Protein AF-A0A6N2END4-F1 (afdb_monomer)

Sequence (71 aa):
MRILFDQGTPFPLRRALNDHVVATAYELGWSTVTNGDLIRLAEQEGYELLITTDTNLRYQQNLQSRSIAIL

Foldseek 3Di:
DEEEEEPPDPPVCVVVVVVYHYDYCVNVVNNVPDPAVVLVVCVVVPNQEYEYPPPCSVVVDPPPPGNHHYD

Radius of gyration: 11.26 Å; Cα contacts (8 Å, |Δi|>4): 97; chains: 1; bounding box: 24×28×26 Å

Mean predicted aligned error: 2.49 Å

Secondary structure (DSSP, 8-state):
-EEEE-SSS-GGGGGG-TTSEEEETTTTT-TTS-HHHHHHHHHHTT--EEE-S-TTHHHHS--TT-SSEE-

pLDDT: mean 94.77, std 2.66, range [88.25, 98.31]

Structure (mmCIF, N/CA/C/O backbone):
data_AF-A0A6N2END4-F1
#
_entry.id   AF-A0A6N2END4-F1
#
loop_
_atom_site.group_PDB
_atom_site.id
_atom_site.type_symbol
_atom_site.label_atom_id
_atom_site.label_alt_id
_atom_site.label_comp_id
_atom_site.label_asym_id
_atom_site.label_entity_id
_atom_site.label_seq_id
_atom_site.pdbx_PDB_ins_code
_atom_site.Cartn_x
_atom_site.Cartn_y
_atom_site.Cartn_z
_atom_site.occupancy
_atom_site.B_iso_or_equiv
_atom_site.auth_seq_id
_atom_site.auth_comp_id
_atom_site.auth_asym_id
_atom_site.auth_atom_id
_atom_site.pdbx_PDB_model_num
ATOM 1 N N . MET A 1 1 ? -4.382 -12.247 -5.329 1.00 95.12 1 MET A N 1
ATOM 2 C CA . MET A 1 1 ? -4.916 -11.077 -4.588 1.00 95.12 1 MET A CA 1
ATOM 3 C C . MET A 1 1 ? -4.459 -9.790 -5.255 1.00 95.12 1 MET A C 1
ATOM 5 O O . MET A 1 1 ? -3.429 -9.822 -5.930 1.00 95.12 1 MET A O 1
ATOM 9 N N . ARG A 1 2 ? -5.184 -8.683 -5.063 1.00 97.94 2 ARG A N 1
ATOM 10 C CA . ARG A 1 2 ? -4.761 -7.339 -5.496 1.00 97.94 2 ARG A CA 1
ATOM 11 C C . ARG A 1 2 ? -3.993 -6.640 -4.376 1.00 97.94 2 ARG A C 1
ATOM 13 O O . ARG A 1 2 ? -4.536 -6.430 -3.294 1.00 97.94 2 ARG A O 1
ATOM 20 N N . ILE A 1 3 ? -2.739 -6.292 -4.643 1.00 98.25 3 ILE A N 1
ATOM 21 C CA . ILE A 1 3 ? -1.811 -5.692 -3.681 1.00 98.25 3 ILE A CA 1
ATOM 22 C C . ILE A 1 3 ? -1.437 -4.291 -4.161 1.00 98.25 3 ILE A C 1
ATOM 24 O O . ILE A 1 3 ? -1.035 -4.107 -5.312 1.00 98.25 3 ILE A O 1
ATOM 28 N N . LEU A 1 4 ? -1.559 -3.317 -3.268 1.00 98.00 4 LEU A N 1
ATOM 29 C CA . LEU A 1 4 ? -1.124 -1.948 -3.484 1.00 98.00 4 LEU A CA 1
ATOM 30 C C . LEU A 1 4 ? 0.189 -1.706 -2.744 1.00 98.00 4 LEU A C 1
ATOM 32 O O . LEU A 1 4 ? 0.302 -1.994 -1.557 1.00 98.00 4 LEU A O 1
ATOM 36 N N . PHE A 1 5 ? 1.174 -1.160 -3.441 1.00 97.56 5 PHE A N 1
ATOM 37 C CA . PHE A 1 5 ? 2.384 -0.610 -2.840 1.00 97.56 5 PHE A CA 1
ATOM 38 C C . PHE A 1 5 ? 2.192 0.890 -2.633 1.00 97.56 5 PHE A C 1
ATOM 40 O O . PHE A 1 5 ? 1.773 1.597 -3.558 1.00 97.56 5 PHE A O 1
ATOM 47 N N . ASP A 1 6 ? 2.518 1.385 -1.442 1.00 95.38 6 ASP A N 1
ATOM 48 C CA . ASP A 1 6 ? 2.644 2.825 -1.222 1.00 95.38 6 ASP A CA 1
ATOM 49 C C . ASP A 1 6 ? 3.814 3.425 -2.037 1.00 95.38 6 ASP A C 1
ATOM 51 O O . ASP A 1 6 ? 4.507 2.742 -2.794 1.00 95.38 6 ASP A O 1
ATOM 55 N N . GLN A 1 7 ? 4.047 4.731 -1.891 1.00 91.69 7 GLN A N 1
ATOM 56 C CA . GLN A 1 7 ? 5.140 5.415 -2.596 1.00 91.69 7 GLN A CA 1
ATOM 57 C C . GLN A 1 7 ? 6.540 5.008 -2.109 1.00 91.69 7 GLN A C 1
ATOM 59 O O . GLN A 1 7 ? 7.502 5.118 -2.865 1.00 91.69 7 GLN A O 1
ATOM 64 N N . GLY A 1 8 ? 6.672 4.593 -0.847 1.00 91.44 8 GLY A N 1
ATOM 65 C CA . GLY A 1 8 ? 7.961 4.257 -0.241 1.00 91.44 8 GLY A CA 1
ATOM 66 C C . GLY A 1 8 ? 8.379 2.801 -0.454 1.00 91.44 8 GLY A C 1
ATOM 67 O O . GLY A 1 8 ? 9.549 2.464 -0.272 1.00 91.44 8 GLY A O 1
ATOM 68 N N . THR A 1 9 ? 7.450 1.932 -0.858 1.00 94.25 9 THR A N 1
ATOM 69 C CA . THR A 1 9 ? 7.687 0.497 -1.003 1.00 94.25 9 THR A CA 1
ATOM 70 C C . THR A 1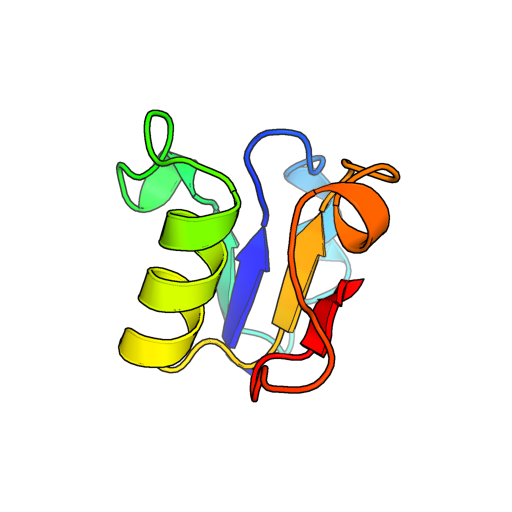 9 ? 8.601 0.221 -2.198 1.00 94.25 9 THR A C 1
ATOM 72 O O . THR A 1 9 ? 8.280 0.595 -3.331 1.00 94.25 9 THR A O 1
ATOM 75 N N . PRO A 1 10 ? 9.736 -0.480 -2.000 1.00 93.75 10 PRO A N 1
ATOM 76 C CA . PRO A 1 10 ? 10.653 -0.793 -3.086 1.00 93.75 10 PRO A CA 1
ATOM 77 C C . PRO A 1 10 ? 9.976 -1.605 -4.193 1.00 93.75 10 PRO A C 1
ATOM 79 O O . PRO A 1 10 ? 9.652 -2.780 -4.021 1.00 93.75 10 PRO A O 1
ATOM 82 N N . PHE A 1 11 ? 9.847 -1.008 -5.377 1.00 90.38 11 PHE A N 1
ATOM 83 C CA . PHE A 1 11 ? 9.232 -1.644 -6.544 1.00 90.38 11 PHE A CA 1
ATOM 84 C C . PHE A 1 11 ? 9.754 -3.059 -6.874 1.00 90.38 11 PHE A C 1
ATOM 86 O O . PHE A 1 11 ? 8.942 -3.916 -7.233 1.00 90.38 11 PHE A O 1
ATOM 93 N N . PRO A 1 12 ? 11.061 -3.385 -6.726 1.00 94.56 12 PRO A N 1
ATOM 94 C CA . PRO A 1 12 ? 11.551 -4.741 -6.977 1.00 94.56 12 PRO A CA 1
ATOM 95 C C . PRO A 1 12 ? 10.905 -5.832 -6.110 1.00 94.56 12 PRO A C 1
ATOM 97 O O . PRO A 1 12 ? 10.909 -6.987 -6.534 1.00 94.56 12 PRO A O 1
ATOM 100 N N . LEU A 1 13 ? 10.315 -5.490 -4.955 1.00 93.44 13 LEU A N 1
ATOM 101 C CA . LEU A 1 13 ? 9.638 -6.441 -4.065 1.00 93.44 13 LEU A CA 1
ATOM 102 C C . LEU A 1 13 ? 8.486 -7.179 -4.764 1.00 93.44 13 LEU A C 1
ATOM 104 O O . LEU A 1 13 ? 8.224 -8.336 -4.448 1.00 93.44 13 LEU A O 1
ATOM 108 N N . ARG A 1 14 ? 7.868 -6.577 -5.792 1.00 94.19 14 ARG A N 1
ATOM 109 C CA . ARG A 1 14 ? 6.817 -7.230 -6.593 1.00 94.19 14 ARG A CA 1
ATOM 110 C C . ARG A 1 14 ? 7.262 -8.565 -7.206 1.00 94.19 14 ARG A C 1
ATOM 112 O O . ARG A 1 14 ? 6.433 -9.435 -7.432 1.00 94.19 14 ARG A O 1
ATOM 119 N N . ARG A 1 15 ? 8.570 -8.750 -7.442 1.00 94.75 15 ARG A N 1
ATOM 120 C CA . ARG A 1 15 ? 9.158 -9.994 -7.984 1.00 94.75 15 ARG A CA 1
ATOM 121 C C . ARG A 1 15 ? 9.035 -11.185 -7.030 1.00 94.75 15 ARG A C 1
ATOM 123 O O . ARG A 1 15 ? 9.228 -12.319 -7.455 1.00 94.75 15 ARG A O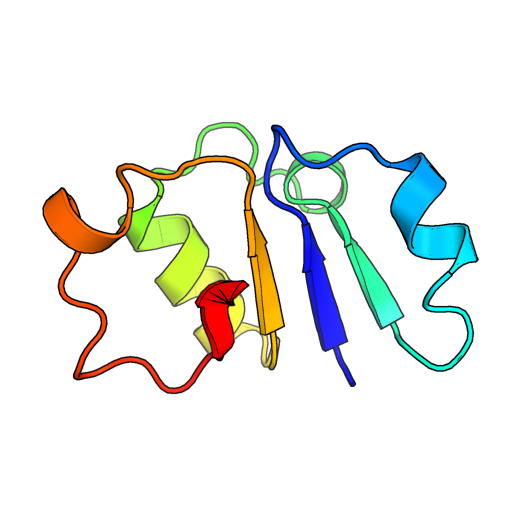 1
ATOM 130 N N . ALA A 1 16 ? 8.765 -10.934 -5.751 1.00 95.25 16 ALA A N 1
ATOM 131 C CA . ALA A 1 16 ? 8.485 -11.966 -4.759 1.00 95.25 16 ALA A CA 1
ATOM 132 C C . ALA A 1 16 ? 6.983 -12.302 -4.661 1.00 95.25 16 ALA A C 1
ATOM 134 O O . ALA A 1 16 ? 6.618 -13.231 -3.951 1.00 95.25 16 ALA A O 1
ATOM 135 N N . LEU A 1 17 ? 6.117 -11.567 -5.369 1.00 95.62 17 LEU A N 1
ATOM 136 C CA . LEU A 1 17 ? 4.655 -11.648 -5.284 1.00 95.62 17 LEU A CA 1
ATOM 137 C C . LEU A 1 17 ? 4.038 -12.070 -6.630 1.00 95.62 17 LEU A C 1
ATOM 139 O O . LEU A 1 17 ? 3.000 -11.551 -7.027 1.00 95.62 17 LEU A O 1
ATOM 143 N N . ASN A 1 18 ? 4.688 -12.988 -7.352 1.00 92.44 18 ASN A N 1
ATOM 144 C CA . ASN A 1 18 ? 4.362 -13.298 -8.754 1.00 92.44 18 ASN A CA 1
ATOM 145 C C . ASN A 1 18 ? 2.941 -13.855 -8.974 1.00 92.44 18 ASN A C 1
ATOM 147 O O . ASN A 1 18 ? 2.403 -13.697 -10.066 1.00 92.44 18 ASN A O 1
ATOM 151 N N . ASP A 1 19 ? 2.318 -14.444 -7.949 1.00 96.38 19 ASP A N 1
ATOM 152 C CA . ASP A 1 19 ? 0.940 -14.962 -8.001 1.00 96.38 19 ASP A CA 1
ATOM 153 C C . ASP A 1 19 ? -0.124 -13.895 -7.653 1.00 96.38 19 ASP A C 1
ATOM 155 O O . ASP A 1 19 ? -1.315 -14.186 -7.497 1.00 96.38 19 ASP A O 1
ATOM 159 N N . HIS A 1 20 ? 0.291 -12.632 -7.511 1.00 96.81 20 HIS A N 1
ATOM 160 C CA . HIS A 1 20 ? -0.562 -11.508 -7.138 1.00 96.81 20 HIS A CA 1
ATOM 161 C C . HIS A 1 20 ? -0.526 -10.398 -8.190 1.00 96.81 20 HIS A C 1
ATOM 163 O O . HIS A 1 20 ? 0.459 -10.193 -8.897 1.00 96.81 20 HIS A O 1
ATOM 169 N N . VAL A 1 21 ? -1.613 -9.629 -8.262 1.00 97.12 21 VAL A N 1
ATOM 170 C CA . VAL A 1 21 ? -1.662 -8.411 -9.072 1.00 97.12 21 VAL A CA 1
ATOM 171 C C . VAL A 1 21 ? -1.149 -7.274 -8.205 1.00 97.12 21 VAL A C 1
ATOM 173 O O . VAL A 1 21 ? -1.814 -6.888 -7.245 1.00 97.12 21 VAL A O 1
ATOM 176 N N . VAL A 1 22 ? 0.035 -6.764 -8.529 1.00 97.50 22 VAL A N 1
ATOM 177 C CA . VAL A 1 22 ? 0.683 -5.679 -7.786 1.00 97.50 22 VAL A CA 1
ATOM 178 C C . VAL A 1 22 ? 0.615 -4.394 -8.600 1.00 97.50 22 VAL A C 1
ATOM 180 O O . VAL A 1 22 ? 1.023 -4.383 -9.761 1.00 97.50 22 VAL A O 1
ATOM 183 N N . ALA A 1 23 ? 0.145 -3.319 -7.975 1.00 97.25 23 ALA A N 1
ATOM 184 C CA . ALA A 1 23 ? 0.232 -1.963 -8.502 1.00 97.25 23 ALA A CA 1
ATOM 185 C C . ALA A 1 23 ? 0.888 -1.049 -7.467 1.00 97.25 23 ALA A C 1
ATOM 187 O O . ALA A 1 23 ? 0.769 -1.267 -6.261 1.00 97.25 23 ALA A O 1
ATOM 188 N N . THR A 1 24 ? 1.564 -0.008 -7.929 1.00 96.75 24 THR A N 1
ATOM 189 C CA . THR A 1 24 ? 2.052 1.071 -7.068 1.00 96.75 24 THR A CA 1
ATOM 190 C C . THR A 1 24 ? 1.079 2.237 -7.070 1.00 96.75 24 THR A C 1
ATOM 192 O O . THR A 1 24 ? 0.448 2.547 -8.081 1.00 96.75 24 THR A O 1
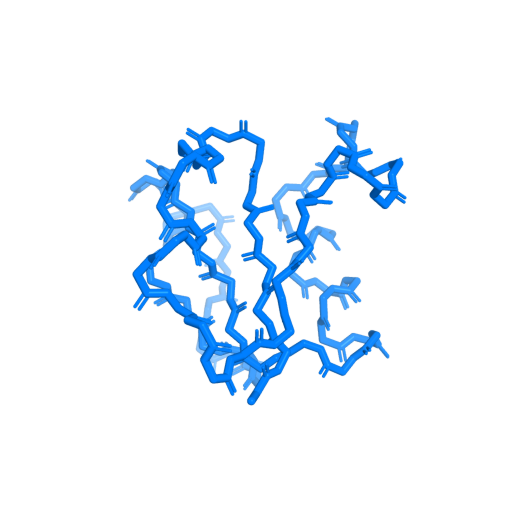ATOM 195 N N . ALA A 1 25 ? 1.023 2.968 -5.962 1.00 96.25 25 ALA A N 1
ATOM 196 C CA . ALA A 1 25 ? 0.300 4.229 -5.910 1.00 96.25 25 ALA A CA 1
ATOM 197 C C . ALA A 1 25 ? 0.810 5.231 -6.975 1.00 96.25 25 ALA A C 1
ATOM 199 O O . ALA A 1 25 ? 0.059 6.099 -7.400 1.00 96.25 25 ALA A O 1
ATOM 200 N N . TYR A 1 26 ? 2.060 5.112 -7.445 1.00 95.19 26 TYR A N 1
ATOM 201 C CA . TYR A 1 26 ? 2.595 5.925 -8.543 1.00 95.19 26 TYR A CA 1
ATOM 202 C C . TYR A 1 26 ? 1.960 5.569 -9.894 1.00 95.19 26 TYR A C 1
ATOM 204 O O . TYR A 1 26 ? 1.458 6.455 -10.580 1.00 95.19 26 TYR A O 1
ATOM 212 N N . GLU A 1 27 ? 1.913 4.281 -10.253 1.00 96.06 27 GLU A N 1
ATOM 213 C CA . GLU A 1 27 ? 1.286 3.798 -11.498 1.00 96.06 27 GLU A CA 1
ATOM 214 C C . GLU A 1 27 ? -0.207 4.153 -11.577 1.00 96.06 27 GLU A C 1
ATOM 216 O O . GLU A 1 27 ? -0.734 4.367 -12.666 1.00 96.06 27 GLU A O 1
ATOM 221 N N . LEU A 1 28 ? -0.875 4.258 -10.425 1.00 96.44 28 LEU A N 1
ATOM 222 C CA . LEU A 1 28 ? -2.287 4.639 -10.316 1.00 96.44 28 LEU A CA 1
ATOM 223 C C . LEU A 1 28 ? -2.515 6.162 -10.270 1.00 96.44 28 LEU A C 1
ATOM 225 O O . LEU A 1 28 ? -3.659 6.607 -10.201 1.00 96.44 28 LEU A O 1
ATOM 229 N N . GLY A 1 29 ? -1.454 6.976 -10.296 1.00 96.69 29 GLY A N 1
ATOM 230 C CA . GLY A 1 29 ? -1.558 8.437 -10.205 1.00 96.69 29 GLY A CA 1
ATOM 231 C C . GLY A 1 29 ? -1.940 8.954 -8.812 1.00 96.69 29 GLY A C 1
ATOM 232 O O . GLY A 1 29 ? -2.409 10.081 -8.675 1.00 96.69 29 GLY A O 1
ATOM 233 N N . TRP A 1 30 ? -1.745 8.150 -7.766 1.00 96.88 30 TRP A N 1
ATOM 234 C CA . TRP A 1 30 ? -2.104 8.448 -6.374 1.00 96.88 30 TRP A CA 1
ATOM 235 C C . TRP A 1 30 ? -0.932 8.980 -5.535 1.00 96.88 30 TRP A C 1
ATOM 237 O O . TRP A 1 30 ? -0.996 8.987 -4.309 1.00 96.88 30 TRP A O 1
ATOM 247 N N . SER A 1 31 ? 0.151 9.445 -6.161 1.00 89.19 31 SER A N 1
ATOM 248 C CA . SER A 1 31 ? 1.356 9.907 -5.451 1.00 89.19 31 SER A CA 1
ATOM 249 C C . SER A 1 31 ? 1.161 11.108 -4.530 1.00 89.19 31 SER A C 1
ATOM 251 O O . SER A 1 31 ? 1.973 11.319 -3.636 1.00 89.19 31 SER A O 1
ATOM 253 N N . THR A 1 32 ? 0.111 11.898 -4.738 1.00 92.12 32 THR A N 1
ATOM 254 C CA . THR A 1 32 ? -0.208 13.079 -3.920 1.00 92.12 32 THR A CA 1
ATOM 255 C C . THR A 1 32 ? -1.342 12.829 -2.929 1.00 92.12 32 THR A C 1
ATOM 257 O O . THR A 1 32 ? -1.744 13.741 -2.207 1.00 92.12 32 THR A O 1
ATOM 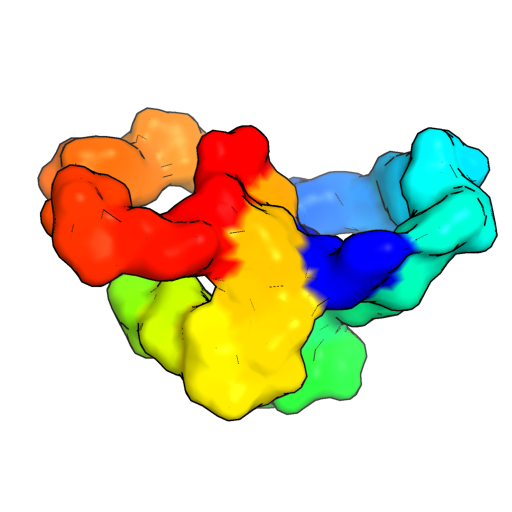260 N N . VAL A 1 33 ? -1.880 11.610 -2.901 1.00 94.31 33 VAL A N 1
ATOM 261 C CA . VAL A 1 33 ? -2.998 11.238 -2.040 1.00 94.31 33 VAL A CA 1
ATOM 262 C C . VAL A 1 33 ? -2.494 11.027 -0.611 1.00 94.31 33 VAL A C 1
ATOM 264 O O . VAL A 1 33 ? -1.419 10.470 -0.394 1.00 94.31 33 VAL A O 1
ATOM 267 N N . THR A 1 34 ? -3.267 11.478 0.380 1.00 93.12 34 THR A N 1
ATOM 268 C CA . THR A 1 34 ? -2.927 11.275 1.796 1.00 93.12 34 THR A CA 1
ATOM 269 C C . THR A 1 34 ? -2.974 9.791 2.166 1.00 93.12 34 THR A C 1
ATOM 271 O O . THR A 1 34 ? -3.711 9.026 1.555 1.00 93.12 34 THR A O 1
ATOM 274 N N . ASN A 1 35 ? -2.267 9.370 3.217 1.00 91.12 35 ASN A N 1
ATOM 275 C CA . ASN A 1 35 ? -2.304 7.975 3.680 1.00 91.12 35 ASN A CA 1
ATOM 276 C C . ASN A 1 35 ? -3.732 7.463 3.959 1.00 91.12 35 ASN A C 1
ATOM 278 O O . ASN A 1 35 ? -4.084 6.346 3.587 1.00 91.12 35 ASN A O 1
ATOM 282 N N . GLY A 1 36 ? -4.575 8.286 4.592 1.00 93.06 36 GLY A N 1
ATOM 283 C CA . GLY A 1 36 ? -5.965 7.923 4.878 1.00 93.06 36 GLY A CA 1
ATOM 284 C C . GLY A 1 36 ? -6.813 7.769 3.613 1.00 93.06 36 GLY A C 1
ATOM 285 O O . GLY A 1 36 ? -7.603 6.828 3.505 1.00 93.06 36 GLY A O 1
ATOM 286 N N . ASP A 1 37 ? -6.621 8.658 2.637 1.00 95.94 37 ASP A N 1
ATOM 287 C CA . ASP A 1 37 ? -7.288 8.560 1.339 1.00 95.94 37 ASP A CA 1
ATOM 288 C C . ASP A 1 37 ? -6.751 7.401 0.499 1.00 95.94 37 ASP A C 1
ATOM 290 O O . ASP A 1 37 ? -7.530 6.764 -0.201 1.00 95.94 37 ASP A O 1
ATOM 294 N N . LEU A 1 38 ? -5.459 7.085 0.602 1.00 96.12 38 LEU A N 1
ATOM 295 C CA . LEU A 1 38 ? -4.840 5.963 -0.093 1.00 96.12 38 LEU A CA 1
ATOM 296 C C . LEU A 1 38 ? -5.456 4.641 0.366 1.00 96.12 38 LEU A C 1
ATOM 298 O O . LEU A 1 38 ? -5.850 3.837 -0.471 1.00 96.12 38 LEU A O 1
ATOM 302 N N . ILE A 1 39 ? -5.612 4.452 1.682 1.00 96.56 39 ILE A N 1
ATOM 303 C CA . ILE A 1 39 ? -6.311 3.292 2.257 1.00 96.56 39 ILE A CA 1
ATOM 304 C C . ILE A 1 39 ? -7.742 3.218 1.711 1.00 96.56 39 ILE A C 1
ATOM 306 O O . ILE A 1 39 ? -8.164 2.171 1.230 1.00 96.56 39 ILE A O 1
ATOM 310 N N . ARG A 1 40 ? -8.480 4.335 1.732 1.00 96.69 40 ARG A N 1
ATOM 311 C CA . ARG A 1 40 ? -9.867 4.383 1.248 1.00 96.69 40 ARG A CA 1
ATOM 312 C C . ARG A 1 40 ? -9.975 4.054 -0.244 1.00 96.69 40 ARG A C 1
ATOM 314 O O . ARG A 1 40 ? -10.863 3.29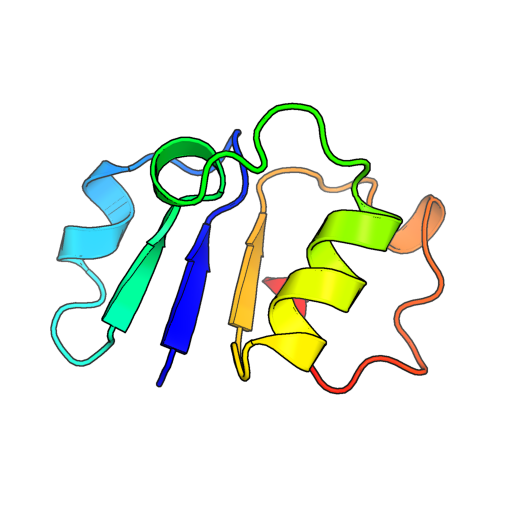9 -0.624 1.00 96.69 40 ARG A O 1
ATOM 321 N N . LEU A 1 41 ? -9.109 4.620 -1.084 1.00 97.56 41 LEU A N 1
ATOM 322 C CA . LEU A 1 41 ? -9.075 4.336 -2.522 1.00 97.56 41 LEU A CA 1
ATOM 323 C C . LEU A 1 41 ? -8.713 2.876 -2.787 1.00 97.56 41 LEU A C 1
ATOM 325 O O . LEU A 1 41 ? -9.328 2.242 -3.638 1.00 97.56 41 LEU A O 1
ATOM 329 N N . ALA A 1 42 ? -7.762 2.328 -2.029 1.00 97.69 42 ALA A N 1
ATOM 330 C CA . ALA A 1 42 ? -7.384 0.929 -2.129 1.00 97.69 42 ALA A CA 1
ATOM 331 C C . ALA A 1 42 ? -8.584 0.011 -1.840 1.00 97.69 42 ALA A C 1
ATOM 333 O O . ALA A 1 42 ? -8.886 -0.869 -2.643 1.00 97.69 42 ALA A O 1
ATOM 334 N N . GLU A 1 43 ? -9.322 0.271 -0.757 1.00 97.44 43 GLU A N 1
ATOM 335 C CA . GLU A 1 43 ? -10.556 -0.455 -0.427 1.00 97.44 43 GLU A CA 1
ATOM 336 C C . GLU A 1 43 ? -11.617 -0.319 -1.535 1.00 97.44 43 GLU A C 1
ATOM 338 O O . GLU A 1 43 ? -12.193 -1.316 -1.966 1.00 97.44 43 GLU A O 1
ATOM 343 N N . GLN A 1 44 ? -11.851 0.902 -2.033 1.00 97.75 44 GLN A N 1
ATOM 344 C CA . GLN A 1 44 ? -12.841 1.184 -3.084 1.00 97.75 44 GLN A CA 1
ATOM 345 C C . GLN A 1 44 ? -12.529 0.475 -4.406 1.00 97.75 44 GLN A C 1
ATOM 347 O O . GLN A 1 44 ? -13.437 -0.025 -5.066 1.00 97.75 44 GLN A O 1
ATOM 352 N N . GLU A 1 45 ? -11.252 0.396 -4.773 1.00 97.69 45 GLU A N 1
ATOM 353 C CA . GLU A 1 45 ? -10.785 -0.287 -5.981 1.00 97.69 45 GLU A CA 1
ATOM 354 C C . GLU A 1 45 ? -10.637 -1.806 -5.791 1.00 97.69 45 GLU A C 1
ATOM 356 O O . GLU A 1 45 ? -10.254 -2.508 -6.729 1.00 97.69 45 GLU A O 1
ATOM 361 N N . GLY A 1 46 ? -10.947 -2.339 -4.605 1.00 97.50 46 GLY A N 1
ATOM 362 C CA . GLY A 1 46 ? -10.907 -3.772 -4.313 1.00 97.50 46 GLY A CA 1
ATOM 363 C C . GLY A 1 46 ? -9.496 -4.329 -4.118 1.00 97.50 46 GLY A C 1
ATOM 364 O O . GLY A 1 46 ? -9.250 -5.494 -4.435 1.00 97.50 46 GLY A O 1
ATOM 365 N N . TYR A 1 47 ? -8.556 -3.509 -3.644 1.00 98.31 47 TYR A N 1
ATOM 366 C CA . TYR A 1 47 ? -7.276 -3.997 -3.140 1.00 98.31 47 TYR A CA 1
ATOM 367 C C . TYR A 1 47 ? -7.467 -4.661 -1.778 1.00 98.31 47 TYR A C 1
ATOM 369 O O . TYR A 1 47 ? -8.179 -4.165 -0.909 1.00 98.31 47 TYR A O 1
ATOM 377 N N . GLU A 1 48 ? -6.799 -5.794 -1.599 1.00 98.12 48 GLU A N 1
ATOM 378 C CA . GLU A 1 48 ? -6.935 -6.647 -0.415 1.00 98.12 48 GLU A CA 1
ATOM 379 C C . GLU A 1 48 ? -5.776 -6.439 0.570 1.00 98.12 48 GLU A C 1
ATOM 381 O O . GLU A 1 48 ? -5.912 -6.720 1.760 1.00 98.12 48 GLU A O 1
ATOM 386 N N . LEU A 1 49 ? -4.643 -5.919 0.086 1.00 97.75 49 LEU A N 1
ATOM 387 C CA . LEU A 1 49 ? -3.441 -5.653 0.872 1.00 97.75 49 LEU A CA 1
ATOM 388 C C . LEU A 1 49 ? -2.788 -4.338 0.434 1.00 97.75 49 LEU A C 1
ATOM 390 O O . LEU A 1 49 ? -2.518 -4.149 -0.751 1.00 97.75 49 LEU A O 1
ATOM 394 N N . LEU A 1 50 ? -2.483 -3.472 1.397 1.00 97.50 50 LEU A N 1
ATOM 395 C CA . LEU A 1 50 ? -1.578 -2.336 1.253 1.00 97.50 50 LEU A CA 1
ATOM 396 C C . LEU A 1 50 ? -0.243 -2.692 1.915 1.00 97.50 50 LEU A C 1
ATOM 398 O O . LEU A 1 50 ? -0.207 -2.948 3.116 1.00 97.50 50 LEU A O 1
ATOM 402 N N . ILE A 1 51 ? 0.842 -2.690 1.143 1.00 97.00 51 ILE A N 1
ATOM 403 C CA . ILE A 1 51 ? 2.208 -2.751 1.673 1.00 97.00 51 ILE A CA 1
ATOM 404 C C . ILE A 1 51 ? 2.736 -1.324 1.764 1.00 97.00 51 ILE A C 1
ATOM 406 O O . ILE A 1 51 ? 2.676 -0.574 0.782 1.00 97.00 51 ILE A O 1
ATOM 4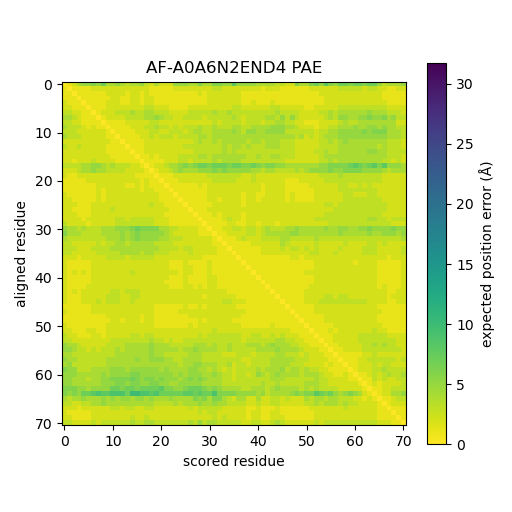10 N N . THR A 1 52 ? 3.223 -0.950 2.942 1.00 95.31 52 THR A N 1
ATOM 411 C CA . THR A 1 52 ? 3.715 0.398 3.214 1.00 95.31 52 THR A CA 1
ATOM 412 C C . THR A 1 52 ? 5.019 0.387 3.995 1.00 95.31 52 THR A C 1
ATOM 414 O O . THR A 1 52 ? 5.295 -0.493 4.803 1.00 95.31 52 THR A O 1
ATOM 417 N N . THR A 1 53 ? 5.844 1.405 3.765 1.00 94.69 53 THR A N 1
ATOM 418 C CA . THR A 1 53 ? 7.041 1.648 4.588 1.00 94.69 53 THR A CA 1
ATOM 419 C C . THR A 1 53 ? 6.771 2.601 5.756 1.00 94.69 53 THR A C 1
ATOM 421 O O . THR A 1 53 ? 7.643 2.800 6.607 1.00 94.69 53 THR A O 1
ATOM 424 N N . ASP A 1 54 ? 5.570 3.185 5.834 1.00 92.94 54 ASP A N 1
ATOM 425 C CA . ASP A 1 54 ? 5.197 4.125 6.887 1.00 92.94 54 ASP A CA 1
ATOM 426 C C . ASP A 1 54 ? 4.805 3.397 8.181 1.00 92.94 54 ASP A C 1
ATOM 428 O O . ASP A 1 54 ? 3.658 3.018 8.424 1.00 92.94 54 ASP A O 1
ATOM 432 N N . THR A 1 55 ? 5.779 3.263 9.077 1.00 91.19 55 THR A N 1
ATOM 433 C CA . THR A 1 55 ? 5.580 2.654 10.401 1.00 91.19 55 THR A CA 1
ATOM 434 C C . THR A 1 55 ? 4.738 3.509 11.357 1.00 91.19 55 THR A C 1
ATOM 436 O O . THR A 1 55 ? 4.285 3.012 12.396 1.00 91.19 55 THR A O 1
ATOM 439 N N . ASN A 1 56 ? 4.485 4.780 11.021 1.00 93.25 56 ASN A N 1
ATOM 440 C CA . ASN A 1 56 ? 3.651 5.674 11.817 1.00 93.25 56 ASN A CA 1
ATOM 441 C C . ASN A 1 56 ? 2.166 5.596 11.451 1.00 93.25 56 ASN A C 1
ATOM 443 O O . ASN A 1 56 ? 1.342 6.172 12.165 1.00 93.25 56 ASN A O 1
ATOM 447 N N . LEU A 1 57 ? 1.800 4.856 10.400 1.00 91.94 57 LEU A N 1
ATOM 448 C CA . LEU A 1 57 ? 0.434 4.792 9.880 1.00 91.94 57 LEU A CA 1
ATOM 449 C C . LEU A 1 57 ? -0.609 4.446 10.959 1.00 91.94 57 LEU A C 1
ATOM 451 O O . LEU A 1 57 ? -1.660 5.079 11.031 1.00 91.94 57 LEU A O 1
ATOM 455 N N . ARG A 1 58 ? -0.283 3.518 11.869 1.00 90.38 58 ARG A N 1
ATOM 456 C CA . ARG A 1 58 ? -1.147 3.118 13.001 1.00 90.38 58 ARG A CA 1
ATOM 457 C C . ARG A 1 58 ? -1.432 4.227 14.017 1.00 90.38 58 ARG A C 1
ATOM 459 O O . ARG A 1 58 ? -2.411 4.139 14.748 1.00 90.38 58 ARG A O 1
ATOM 466 N N . TYR A 1 59 ? -0.556 5.226 14.107 1.00 92.19 59 TYR A N 1
ATOM 467 C CA . TYR A 1 59 ? -0.734 6.379 14.991 1.00 92.19 59 TYR A CA 1
ATOM 468 C C . TYR A 1 59 ? -1.458 7.526 14.278 1.00 92.19 59 TYR A C 1
ATOM 470 O O . TYR A 1 59 ? -2.053 8.374 14.934 1.00 92.19 59 TYR A O 1
ATOM 478 N N . GLN A 1 60 ? -1.410 7.553 12.943 1.00 90.56 60 GLN A N 1
ATOM 479 C CA . GLN A 1 60 ? -2.025 8.589 12.113 1.00 90.56 60 GLN A CA 1
ATOM 480 C C . GLN A 1 60 ? -3.459 8.246 11.686 1.00 90.56 60 GLN A C 1
ATOM 482 O O . GLN A 1 60 ? -4.246 9.152 11.426 1.00 90.56 60 GLN A O 1
ATOM 487 N N . GLN A 1 61 ? -3.793 6.958 11.561 1.00 90.69 61 GLN A N 1
ATOM 488 C CA . GLN A 1 61 ? -5.059 6.476 11.006 1.00 90.69 61 GLN A CA 1
ATOM 489 C C . GLN A 1 61 ? -5.714 5.444 11.928 1.00 90.69 61 GLN A C 1
ATOM 491 O O . GLN A 1 61 ? -5.039 4.613 12.533 1.00 90.69 61 GLN A O 1
ATOM 496 N N . ASN A 1 62 ? -7.049 5.442 11.987 1.00 90.25 62 ASN A N 1
ATOM 497 C CA . ASN A 1 62 ? -7.780 4.349 12.622 1.00 90.25 62 ASN A CA 1
ATOM 498 C C . ASN A 1 62 ? -7.818 3.135 11.680 1.00 90.25 62 ASN A C 1
ATOM 500 O O . ASN A 1 62 ? -8.489 3.163 10.644 1.00 90.25 62 ASN A O 1
ATOM 504 N N . LEU A 1 63 ? -7.086 2.082 12.047 1.00 90.62 63 LEU A N 1
ATOM 505 C CA . LEU A 1 63 ? -6.970 0.849 11.264 1.00 90.62 63 LEU A CA 1
ATOM 506 C C . LEU A 1 63 ? -7.993 -0.225 11.665 1.00 90.62 63 LEU A C 1
ATOM 508 O O . LEU A 1 63 ? -8.187 -1.180 10.924 1.00 90.62 63 LEU A O 1
ATOM 512 N N . GLN A 1 64 ? -8.673 -0.076 12.809 1.00 89.50 64 GLN A N 1
ATOM 513 C CA . GLN A 1 64 ? -9.592 -1.102 13.327 1.00 89.50 64 GLN A CA 1
ATOM 514 C C . GLN A 1 64 ? -10.833 -1.297 12.450 1.00 89.50 64 GLN A C 1
ATOM 516 O O . GLN A 1 64 ? -11.435 -2.364 12.464 1.00 89.50 6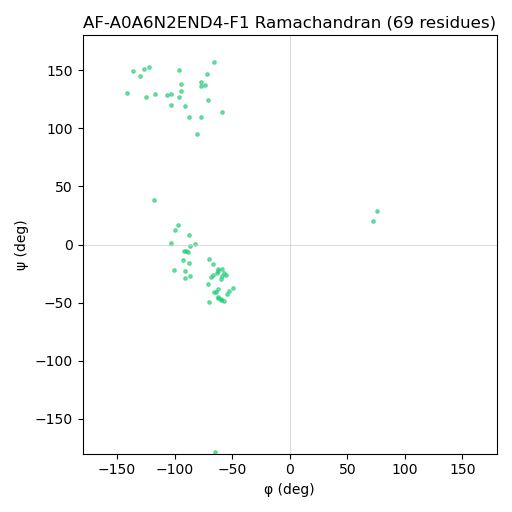4 GLN A O 1
ATOM 521 N N . SER A 1 65 ? -11.227 -0.267 11.701 1.00 88.25 65 SER A N 1
ATOM 522 C CA . SER A 1 65 ? -12.407 -0.284 10.834 1.00 88.25 65 SER A CA 1
ATOM 523 C C . SER A 1 65 ? -12.076 -0.541 9.362 1.00 88.25 65 SER A C 1
ATOM 525 O O . SER A 1 65 ? -12.915 -0.265 8.507 1.00 88.25 65 SER A O 1
ATOM 527 N N . ARG A 1 66 ? -10.848 -0.970 9.046 1.00 93.62 66 ARG A N 1
ATOM 528 C CA . ARG A 1 66 ? -10.399 -1.184 7.666 1.00 93.62 66 ARG A CA 1
ATOM 529 C C . ARG A 1 66 ? -10.586 -2.639 7.258 1.00 93.62 66 ARG A C 1
ATOM 531 O O . ARG A 1 66 ? -10.330 -3.554 8.032 1.00 93.62 66 ARG A O 1
ATOM 538 N N . SER A 1 67 ? -11.062 -2.816 6.036 1.00 94.44 67 SER A N 1
ATOM 539 C C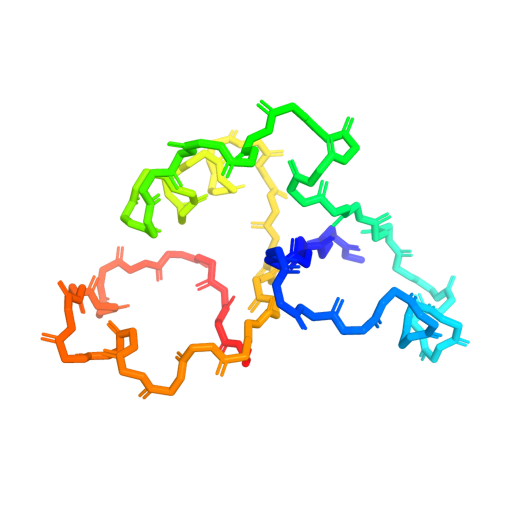A . SER A 1 67 ? -11.251 -4.102 5.366 1.00 94.44 67 SER A CA 1
ATOM 540 C C . SER A 1 67 ? -9.990 -4.571 4.640 1.00 94.44 67 SER A C 1
ATOM 542 O O . SER A 1 67 ? -9.780 -5.772 4.489 1.00 94.44 67 SER A O 1
ATOM 544 N N . ILE A 1 68 ? -9.137 -3.630 4.227 1.00 96.62 68 ILE A N 1
ATOM 545 C CA . ILE A 1 68 ? -7.839 -3.916 3.616 1.00 96.62 68 ILE A CA 1
ATOM 546 C C . ILE A 1 68 ? -6.811 -4.320 4.680 1.00 96.62 68 ILE A C 1
ATOM 548 O O . ILE A 1 68 ? -6.705 -3.688 5.734 1.00 96.62 68 ILE A O 1
ATOM 552 N N . ALA A 1 69 ? -6.026 -5.361 4.399 1.00 96.81 69 ALA A N 1
ATOM 553 C CA . ALA A 1 69 ? -4.876 -5.713 5.223 1.00 96.81 69 ALA A CA 1
ATOM 554 C C . ALA A 1 69 ? -3.749 -4.686 5.030 1.00 96.81 69 ALA A C 1
ATOM 556 O O . ALA A 1 69 ? -3.561 -4.160 3.934 1.00 96.81 69 ALA A O 1
ATOM 557 N N . ILE A 1 70 ? -2.979 -4.411 6.082 1.00 95.38 70 ILE A N 1
ATOM 558 C CA . ILE A 1 70 ? -1.848 -3.476 6.034 1.00 95.38 70 ILE A CA 1
ATOM 559 C C . ILE A 1 70 ? -0.602 -4.206 6.526 1.00 95.38 70 ILE A C 1
ATOM 561 O O . ILE A 1 70 ? -0.633 -4.789 7.614 1.00 95.38 70 ILE A O 1
ATOM 565 N N . LEU A 1 71 ? 0.460 -4.175 5.716 1.00 93.88 71 LEU A N 1
ATOM 566 C CA . LEU A 1 71 ? 1.768 -4.766 6.002 1.00 93.88 71 LEU A CA 1
ATOM 567 C C . LEU A 1 71 ? 2.865 -3.703 6.007 1.00 93.88 71 LEU A C 1
ATOM 569 O O . LEU A 1 71 ? 2.919 -2.922 5.028 1.00 93.88 71 LEU A O 1
#

Nearest PDB structures (foldseek):
  8i9x-assembly1_Lq  TM=3.613E-01  e=8.363E-01  Thermochaetoides thermophila DSM 1495
  6sgc-assembly1_B  TM=3.875E-01  e=1.538E+00  Oryctolagus cuniculus
  7ls2-assembly1_L1  TM=3.981E-01  e=1.885E+00  Mus musculus

Solvent-accessible surface area (backbone atoms only — not comparable to full-atom values): 4253 Å² total; per-residue (Å²): 94,36,35,36,29,39,85,71,39,65,72,74,59,54,75,79,42,76,88,40,52,73,48,41,30,60,84,70,70,42,74,86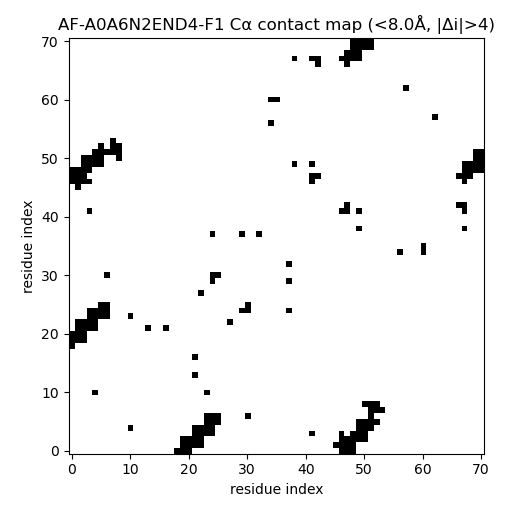,53,51,73,69,54,44,54,50,49,36,47,75,72,60,29,51,31,39,38,52,68,65,85,57,47,76,82,75,42,85,64,88,85,53,87,44,43,79,82